Protein AF-A0A140F316-F1 (afdb_monomer_lite)

Structure (mmCIF, N/CA/C/O backbone):
data_AF-A0A140F316-F1
#
_entry.id   AF-A0A140F316-F1
#
loop_
_atom_site.group_PDB
_atom_site.id
_atom_site.type_symbol
_atom_site.label_atom_id
_atom_site.label_alt_id
_atom_site.label_comp_id
_atom_site.label_asym_id
_atom_site.label_entity_id
_atom_site.label_seq_id
_atom_site.pdbx_PDB_ins_code
_atom_site.Cartn_x
_atom_site.Cartn_y
_atom_site.Cartn_z
_atom_site.occupancy
_atom_site.B_iso_or_equiv
_atom_site.auth_seq_id
_atom_site.auth_comp_id
_atom_site.auth_asym_id
_atom_site.auth_atom_id
_atom_site.pdbx_PDB_model_num
ATOM 1 N N . ASP A 1 1 ? 13.737 13.608 -44.568 1.00 59.91 1 ASP A N 1
ATOM 2 C CA . ASP A 1 1 ? 12.799 12.780 -43.781 1.00 59.91 1 ASP A CA 1
ATOM 3 C C . ASP A 1 1 ? 13.415 12.121 -42.541 1.00 59.91 1 ASP A C 1
ATOM 5 O O . ASP A 1 1 ? 12.766 12.148 -41.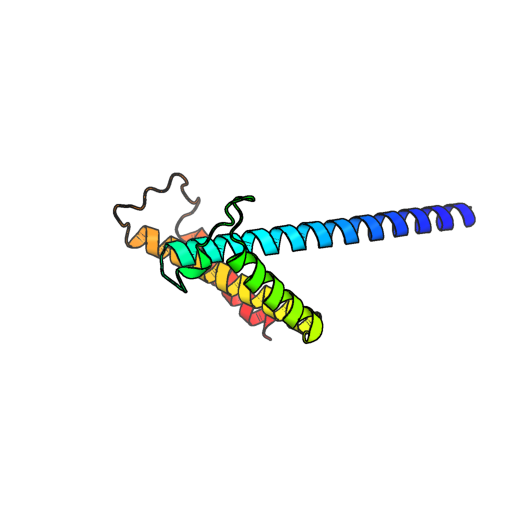506 1.00 59.91 1 ASP A O 1
ATOM 9 N N . GLU A 1 2 ? 14.678 11.665 -42.550 1.00 63.34 2 GLU A N 1
ATOM 10 C CA . GLU A 1 2 ? 15.342 11.066 -41.359 1.00 63.34 2 GLU A CA 1
ATOM 11 C C . GLU A 1 2 ? 15.516 11.998 -40.140 1.00 63.34 2 GLU A C 1
ATOM 13 O O . GLU A 1 2 ? 15.370 11.570 -38.995 1.00 63.34 2 GLU A O 1
ATOM 18 N N . VAL A 1 3 ? 15.809 13.287 -40.348 1.00 63.78 3 VAL A N 1
ATOM 19 C CA . VAL A 1 3 ? 16.024 14.237 -39.234 1.00 63.78 3 VAL A CA 1
ATOM 20 C C . VAL A 1 3 ? 14.714 14.523 -38.480 1.00 63.78 3 VAL A C 1
ATOM 22 O O . VAL A 1 3 ? 14.721 14.719 -37.266 1.00 63.78 3 VAL A O 1
ATOM 25 N N . GLY A 1 4 ? 13.574 14.474 -39.180 1.00 65.06 4 GLY A N 1
ATOM 26 C CA . GLY A 1 4 ? 12.244 14.652 -38.588 1.00 65.06 4 GLY A CA 1
ATOM 27 C C . GLY A 1 4 ? 11.854 13.502 -37.657 1.00 65.06 4 GLY A C 1
ATOM 28 O O . GLY A 1 4 ? 11.364 13.753 -36.557 1.00 65.06 4 GLY A O 1
ATOM 29 N N . SER A 1 5 ? 12.154 12.253 -38.034 1.00 67.06 5 SER A N 1
ATOM 30 C CA . SER A 1 5 ? 11.922 11.083 -37.174 1.00 67.06 5 SER A CA 1
ATOM 31 C C . SER A 1 5 ? 12.843 11.052 -35.952 1.00 67.06 5 SER A C 1
ATOM 33 O O . SER A 1 5 ? 12.416 10.638 -34.876 1.00 67.06 5 SER A O 1
ATOM 35 N N . TYR A 1 6 ? 14.079 11.548 -36.077 1.00 69.81 6 TYR A N 1
ATOM 36 C CA . TYR A 1 6 ? 15.008 11.659 -34.946 1.00 69.81 6 TYR A CA 1
ATOM 37 C C . TYR A 1 6 ? 14.558 12.703 -33.916 1.00 69.81 6 TYR A C 1
ATOM 39 O O . TYR A 1 6 ? 14.570 12.430 -32.716 1.00 69.81 6 TYR A O 1
ATOM 47 N N . ILE A 1 7 ? 14.117 13.881 -34.368 1.00 73.94 7 ILE A N 1
ATOM 48 C CA . ILE A 1 7 ? 13.620 14.943 -33.478 1.00 73.94 7 ILE A CA 1
ATOM 49 C C . ILE A 1 7 ? 12.301 14.525 -32.817 1.00 73.94 7 ILE A C 1
ATOM 51 O O . ILE A 1 7 ? 12.121 14.746 -31.620 1.00 73.94 7 ILE A O 1
ATOM 55 N N . GLN A 1 8 ? 11.402 13.869 -33.556 1.00 75.44 8 GLN A N 1
ATOM 56 C CA . GLN A 1 8 ? 10.153 13.346 -33.000 1.00 75.44 8 GLN A CA 1
ATOM 57 C C . GLN A 1 8 ? 10.410 12.242 -31.961 1.00 75.44 8 GLN A C 1
ATOM 59 O O . GLN A 1 8 ? 9.788 12.250 -30.898 1.00 75.44 8 GLN A O 1
ATOM 64 N N . GLY A 1 9 ? 11.374 11.351 -32.216 1.00 78.56 9 GLY A N 1
ATOM 65 C CA . GLY A 1 9 ? 11.820 10.336 -31.259 1.00 78.56 9 GLY A CA 1
ATOM 66 C C . GLY A 1 9 ? 12.445 10.935 -29.995 1.00 78.56 9 GLY A C 1
ATOM 67 O O . GLY A 1 9 ? 12.120 10.507 -28.889 1.00 78.56 9 GLY A O 1
ATOM 68 N N . ALA A 1 10 ? 13.277 11.972 -30.131 1.00 82.94 10 ALA A N 1
ATOM 69 C CA . ALA A 1 10 ? 13.881 12.669 -28.994 1.00 82.94 10 ALA A CA 1
ATOM 70 C C . ALA A 1 10 ? 12.844 13.436 -28.154 1.00 82.94 10 ALA A C 1
ATOM 72 O O . ALA A 1 10 ? 12.877 13.375 -26.924 1.00 82.94 10 ALA A O 1
ATOM 73 N N . ALA A 1 11 ? 11.888 14.110 -28.800 1.00 87.56 11 ALA A N 1
ATOM 74 C CA . ALA A 1 11 ? 10.803 14.811 -28.117 1.00 87.56 11 ALA A CA 1
ATOM 75 C C . ALA A 1 11 ? 9.875 13.839 -27.368 1.00 87.56 11 ALA A C 1
ATOM 77 O O . ALA A 1 11 ? 9.534 14.076 -26.208 1.00 87.56 11 ALA A O 1
ATOM 78 N N . MET A 1 12 ? 9.516 12.714 -27.995 1.00 87.31 12 MET A N 1
ATOM 79 C CA . MET A 1 12 ? 8.713 11.664 -27.365 1.00 87.31 12 MET A CA 1
ATOM 80 C C . MET A 1 12 ? 9.460 11.001 -26.201 1.00 87.31 12 MET A C 1
ATOM 82 O O . MET A 1 12 ? 8.877 10.810 -25.136 1.00 87.31 12 MET A O 1
ATOM 86 N N . GLY A 1 13 ? 10.755 10.716 -26.362 1.00 89.75 13 GLY A N 1
ATOM 87 C CA . GLY A 1 13 ? 11.602 10.202 -25.286 1.00 89.75 13 GLY A CA 1
ATOM 88 C C . GLY A 1 13 ? 11.665 11.158 -24.093 1.00 89.75 13 GLY A C 1
ATOM 89 O O . GLY A 1 13 ? 11.450 10.740 -22.957 1.00 89.75 13 GLY A O 1
ATOM 90 N N . GLY A 1 14 ? 11.864 12.456 -24.344 1.00 92.75 14 GLY A N 1
ATOM 91 C CA . GLY A 1 14 ? 11.858 13.483 -23.299 1.00 92.75 14 GLY A CA 1
ATOM 92 C C . GLY A 1 14 ? 10.523 13.571 -22.556 1.00 92.75 14 GLY A C 1
ATOM 93 O O . GLY A 1 14 ? 10.502 13.608 -21.325 1.00 92.75 14 GLY A O 1
ATOM 94 N N . ALA A 1 15 ? 9.404 13.534 -23.284 1.00 93.50 15 ALA A N 1
ATOM 95 C CA . ALA A 1 15 ? 8.069 13.548 -22.691 1.00 93.50 15 ALA A CA 1
ATOM 96 C C . ALA A 1 15 ? 7.795 12.303 -21.828 1.00 93.50 15 ALA A C 1
ATOM 98 O O . ALA A 1 15 ? 7.250 12.430 -20.732 1.00 93.50 15 ALA A O 1
ATOM 99 N N . LEU A 1 16 ? 8.208 11.113 -22.280 1.00 95.44 16 LEU A N 1
ATOM 100 C CA . LEU A 1 16 ? 8.055 9.864 -21.526 1.00 95.44 16 LEU A CA 1
ATOM 101 C C . LEU A 1 16 ? 8.899 9.849 -20.250 1.00 95.44 16 LEU A C 1
ATOM 103 O O . LEU A 1 16 ? 8.397 9.448 -19.202 1.00 95.44 16 LEU A O 1
ATOM 107 N N . LEU A 1 17 ? 10.148 10.318 -20.308 1.00 96.12 17 LEU A N 1
ATOM 108 C CA . LEU A 1 17 ? 11.012 10.414 -19.127 1.00 96.12 17 LEU A CA 1
ATOM 109 C C . LEU A 1 17 ? 10.443 11.391 -18.096 1.00 96.12 17 LEU A C 1
ATOM 111 O O 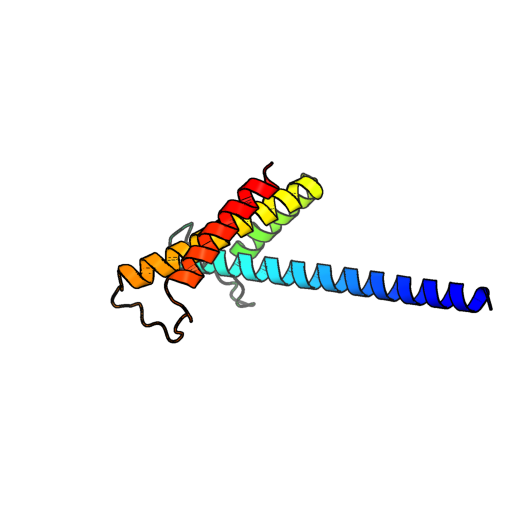. LEU A 1 17 ? 10.377 11.075 -16.909 1.00 96.12 17 LEU A O 1
ATOM 115 N N . PHE A 1 18 ? 9.987 12.560 -18.551 1.00 95.50 18 PHE A N 1
ATOM 116 C CA . PHE A 1 18 ? 9.383 13.556 -17.673 1.00 95.50 18 PHE A CA 1
ATOM 117 C C . PHE A 1 18 ? 8.076 13.049 -17.052 1.00 95.50 18 PHE A C 1
ATOM 119 O O . PHE A 1 18 ? 7.879 13.152 -15.842 1.00 95.50 18 PHE A O 1
ATOM 1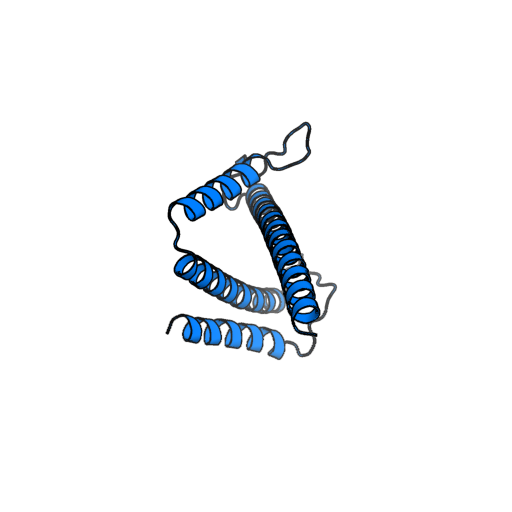26 N N . GLY A 1 19 ? 7.210 12.433 -17.862 1.00 96.31 19 GLY A N 1
ATOM 127 C CA . GLY A 1 19 ? 5.972 11.815 -17.394 1.00 96.31 19 GLY A CA 1
ATOM 128 C C . GLY A 1 19 ? 6.222 10.685 -16.394 1.00 96.31 19 GLY A C 1
ATOM 129 O O . GLY A 1 19 ? 5.578 10.644 -15.348 1.00 96.31 19 GLY A O 1
ATOM 130 N N . GLY A 1 20 ? 7.196 9.813 -16.670 1.00 96.62 20 GLY A N 1
ATOM 131 C CA . GLY A 1 20 ? 7.599 8.728 -15.775 1.00 96.62 20 GLY A CA 1
ATOM 132 C C . GLY A 1 20 ? 8.100 9.241 -14.426 1.00 96.62 20 GLY A C 1
ATOM 133 O O . GLY A 1 20 ? 7.640 8.775 -13.387 1.00 96.62 20 GLY A O 1
ATOM 134 N N . LEU A 1 21 ? 8.962 10.264 -14.426 1.00 96.69 21 LEU A N 1
ATOM 135 C CA . LEU A 1 21 ? 9.471 10.876 -13.197 1.00 96.69 21 LEU A CA 1
ATOM 136 C C . LEU A 1 21 ? 8.339 11.463 -12.341 1.00 96.69 21 LEU A C 1
ATOM 138 O O . LEU A 1 21 ? 8.291 11.233 -11.131 1.00 96.69 21 LEU A O 1
ATOM 142 N N . LEU A 1 22 ? 7.408 12.193 -12.966 1.00 96.56 22 LEU A N 1
ATOM 143 C CA . LEU A 1 22 ? 6.252 12.759 -12.270 1.00 96.56 22 LEU A CA 1
ATOM 144 C C . LEU A 1 22 ? 5.315 11.674 -11.730 1.00 96.56 22 LEU A C 1
ATOM 146 O O . LEU A 1 22 ? 4.838 11.793 -10.601 1.00 96.56 22 LEU A O 1
ATOM 150 N N . ALA A 1 23 ? 5.080 10.606 -12.496 1.00 96.81 23 ALA A N 1
ATOM 151 C CA . ALA A 1 23 ? 4.263 9.476 -12.064 1.00 96.81 23 ALA A CA 1
ATOM 152 C C . ALA A 1 23 ? 4.875 8.772 -10.843 1.00 96.81 23 ALA A C 1
ATOM 154 O O . ALA A 1 23 ? 4.180 8.545 -9.851 1.00 96.81 23 ALA A O 1
ATOM 155 N N . THR A 1 24 ? 6.184 8.497 -10.863 1.00 94.75 24 THR A N 1
ATOM 156 C CA . THR A 1 24 ? 6.892 7.892 -9.727 1.00 94.75 24 THR A CA 1
ATOM 157 C C . THR A 1 24 ? 6.877 8.805 -8.503 1.00 94.75 24 THR A C 1
ATOM 159 O O . THR A 1 24 ? 6.562 8.341 -7.408 1.00 94.75 24 THR A O 1
ATOM 162 N N . ALA A 1 25 ? 7.152 10.103 -8.669 1.00 95.38 25 ALA A N 1
ATOM 163 C CA . ALA A 1 25 ? 7.126 11.064 -7.566 1.00 95.38 25 ALA A CA 1
ATOM 164 C C . ALA A 1 25 ? 5.727 11.180 -6.936 1.00 95.38 25 ALA A C 1
ATOM 166 O O . ALA A 1 25 ? 5.589 11.174 -5.710 1.00 95.38 25 ALA A O 1
ATOM 167 N N . SER A 1 26 ? 4.682 11.230 -7.768 1.00 96.50 26 SER A N 1
ATOM 168 C CA . SER A 1 26 ? 3.289 11.267 -7.318 1.00 96.50 26 SER A CA 1
ATOM 169 C C . SER A 1 26 ? 2.909 9.997 -6.553 1.00 96.50 26 SER A C 1
ATOM 171 O O . SER A 1 26 ? 2.410 10.079 -5.427 1.00 96.50 26 SER A O 1
ATOM 173 N N . SER A 1 27 ? 3.223 8.823 -7.112 1.00 95.06 27 SER A N 1
ATOM 174 C CA . SER A 1 27 ? 2.944 7.535 -6.474 1.00 95.06 27 SER A CA 1
ATOM 175 C C . SER A 1 27 ? 3.692 7.378 -5.149 1.00 95.06 27 SER A C 1
ATOM 177 O O . SER A 1 27 ? 3.102 6.923 -4.172 1.00 95.06 27 SER A O 1
ATOM 179 N N . ALA A 1 28 ? 4.965 7.779 -5.080 1.00 92.81 28 ALA A N 1
ATOM 180 C CA . ALA A 1 28 ? 5.750 7.715 -3.850 1.00 92.81 28 ALA A CA 1
ATOM 181 C C . ALA A 1 28 ? 5.149 8.604 -2.750 1.00 92.81 28 ALA A C 1
ATOM 183 O O . ALA A 1 28 ? 4.978 8.159 -1.613 1.00 92.81 28 ALA A O 1
ATOM 184 N N . ASN A 1 29 ? 4.760 9.837 -3.093 1.00 93.81 29 ASN A N 1
ATOM 185 C CA . ASN A 1 29 ? 4.122 10.753 -2.149 1.00 93.81 29 ASN A CA 1
ATOM 186 C C . ASN A 1 29 ? 2.771 10.212 -1.642 1.00 93.81 29 ASN A C 1
ATOM 188 O O . ASN A 1 29 ? 2.487 10.281 -0.443 1.00 93.81 29 ASN A O 1
ATOM 192 N N . ALA A 1 30 ? 1.960 9.622 -2.528 1.00 93.94 30 ALA A N 1
ATOM 193 C CA . ALA A 1 30 ? 0.697 8.990 -2.152 1.00 93.94 30 ALA A CA 1
ATOM 194 C C . ALA A 1 30 ? 0.910 7.819 -1.174 1.00 93.94 30 ALA A C 1
ATOM 196 O O . ALA A 1 30 ? 0.237 7.754 -0.141 1.00 93.94 30 ALA A O 1
ATOM 197 N N . SER A 1 31 ? 1.887 6.947 -1.441 1.00 92.19 31 SER A N 1
ATOM 198 C CA . SER A 1 31 ? 2.217 5.805 -0.578 1.00 92.19 31 SER A CA 1
ATOM 199 C C . SER A 1 31 ? 2.693 6.231 0.816 1.00 92.19 31 SER A C 1
ATOM 201 O O . SER A 1 31 ? 2.256 5.661 1.818 1.00 92.19 31 SER A O 1
ATOM 203 N N . ILE A 1 32 ? 3.534 7.269 0.910 1.00 92.06 32 ILE A N 1
ATOM 204 C CA . ILE A 1 32 ? 4.013 7.807 2.196 1.00 92.06 32 ILE A CA 1
ATOM 205 C C . ILE A 1 32 ? 2.843 8.344 3.027 1.00 92.06 32 ILE A C 1
ATOM 207 O O . ILE A 1 32 ? 2.741 8.052 4.225 1.00 92.06 32 ILE A O 1
ATOM 211 N N . LEU A 1 33 ? 1.945 9.111 2.401 1.00 90.62 33 LEU A N 1
ATOM 212 C CA . LEU A 1 33 ? 0.785 9.682 3.081 1.00 90.62 33 LEU A CA 1
ATOM 213 C C . LEU A 1 33 ? -0.186 8.591 3.551 1.00 90.62 33 LEU A C 1
ATOM 215 O O . LEU A 1 33 ? -0.659 8.648 4.689 1.00 90.62 33 LEU A O 1
ATOM 219 N N . ALA A 1 34 ? -0.458 7.598 2.700 1.00 91.88 34 ALA A N 1
ATOM 220 C CA . ALA A 1 34 ? -1.321 6.469 3.030 1.00 91.88 34 ALA A CA 1
ATOM 221 C C . ALA A 1 34 ? -0.768 5.679 4.226 1.00 91.88 34 ALA A C 1
ATOM 223 O O . ALA A 1 34 ? -1.456 5.543 5.237 1.00 91.88 34 ALA A O 1
ATOM 224 N N . SER A 1 35 ? 0.500 5.257 4.166 1.00 90.88 35 SER A N 1
ATOM 225 C CA . SER A 1 35 ? 1.151 4.503 5.248 1.00 90.88 35 SER A CA 1
ATOM 226 C C . SER A 1 35 ? 1.148 5.276 6.572 1.00 90.88 35 SER A C 1
ATOM 228 O O . SER A 1 35 ? 0.790 4.740 7.622 1.00 90.88 35 SER A O 1
ATOM 230 N N . SER A 1 36 ? 1.447 6.577 6.529 1.00 89.38 36 SER A N 1
ATOM 231 C CA . SER A 1 36 ? 1.458 7.422 7.729 1.00 89.38 36 SER A CA 1
ATOM 232 C C . SER A 1 36 ? 0.078 7.530 8.388 1.00 89.38 36 SER A C 1
ATOM 234 O O . SER A 1 36 ? -0.014 7.530 9.614 1.00 89.38 36 SER A O 1
ATOM 236 N N . ARG A 1 37 ? -1.004 7.595 7.598 1.00 88.69 37 ARG A N 1
ATOM 237 C CA . ARG A 1 37 ? -2.384 7.644 8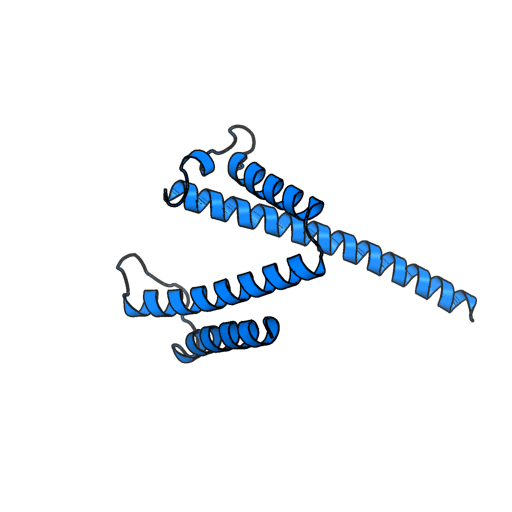.115 1.00 88.69 37 ARG A CA 1
ATOM 238 C C . ARG A 1 37 ? -2.842 6.311 8.698 1.00 88.69 37 ARG A C 1
ATOM 240 O O . ARG A 1 37 ? -3.522 6.322 9.721 1.00 88.69 37 ARG A O 1
ATOM 247 N N . ILE A 1 38 ? -2.448 5.190 8.093 1.00 90.25 38 ILE A N 1
ATOM 248 C CA . ILE A 1 38 ? -2.720 3.853 8.642 1.00 90.25 38 ILE A CA 1
ATOM 249 C C . ILE A 1 38 ? -2.010 3.706 9.995 1.00 90.25 38 ILE A C 1
ATOM 251 O O . ILE A 1 38 ? -2.649 3.381 10.991 1.00 90.25 38 ILE A O 1
ATOM 255 N N . ASN A 1 39 ? -0.722 4.059 10.074 1.00 87.31 39 ASN A N 1
ATOM 256 C CA . ASN A 1 39 ? 0.051 4.030 11.322 1.00 87.31 39 ASN A CA 1
ATOM 257 C C . ASN A 1 39 ? -0.526 4.950 12.409 1.00 87.31 39 ASN A C 1
ATOM 259 O O . ASN A 1 39 ? -0.576 4.574 13.580 1.00 87.31 39 ASN A O 1
ATOM 263 N N . PHE A 1 40 ? -0.997 6.138 12.028 1.00 86.38 40 PHE A N 1
ATOM 264 C CA . PHE A 1 40 ? -1.684 7.060 12.930 1.00 86.38 40 PHE A CA 1
ATOM 265 C C . PHE A 1 40 ? -2.992 6.468 13.482 1.00 86.38 40 PHE A C 1
ATOM 267 O O . PHE A 1 40 ? -3.207 6.496 14.693 1.00 86.38 40 PHE A O 1
ATOM 274 N N . ALA A 1 41 ? -3.835 5.882 12.622 1.00 87.44 41 ALA A N 1
ATOM 275 C CA . ALA A 1 41 ? -5.081 5.235 13.034 1.00 87.44 41 ALA A CA 1
ATOM 276 C C . ALA A 1 41 ? -4.820 4.048 13.975 1.00 87.44 41 ALA A C 1
ATOM 278 O O . ALA A 1 41 ? -5.419 3.971 15.043 1.00 87.44 41 ALA A O 1
ATOM 279 N N . MET A 1 42 ? -3.840 3.195 13.656 1.00 88.00 42 MET A N 1
ATOM 280 C CA . MET A 1 42 ? -3.442 2.093 14.541 1.00 88.00 42 MET A CA 1
ATOM 281 C C . MET A 1 42 ? -2.868 2.589 15.882 1.00 88.00 42 MET A C 1
ATOM 283 O O . MET A 1 42 ? -3.052 1.944 16.914 1.00 88.00 42 MET A O 1
ATOM 287 N N . GLY A 1 43 ? -2.182 3.738 15.896 1.00 84.62 43 GLY A N 1
ATOM 288 C CA . GLY A 1 43 ? -1.724 4.396 17.123 1.00 84.62 43 GLY A CA 1
ATOM 289 C C . GLY A 1 43 ? -2.872 4.950 17.973 1.00 84.62 43 GLY A C 1
ATOM 290 O O . GLY A 1 43 ? -2.835 4.841 19.200 1.00 84.62 43 GLY A O 1
ATOM 291 N N . ARG A 1 44 ? -3.911 5.503 17.335 1.00 85.12 44 ARG A N 1
ATOM 292 C CA . ARG A 1 44 ? -5.143 5.964 17.996 1.00 85.12 44 ARG A CA 1
ATOM 293 C C . ARG A 1 44 ? -5.910 4.809 18.632 1.00 85.12 44 ARG A C 1
ATOM 295 O O . ARG A 1 44 ? -6.331 4.930 19.780 1.00 85.12 44 ARG A O 1
ATOM 302 N N . ASP A 1 45 ? -5.998 3.689 17.927 1.00 87.00 45 ASP A N 1
ATOM 303 C CA . ASP A 1 45 ? -6.708 2.489 18.375 1.00 87.00 45 ASP A CA 1
ATOM 304 C C . ASP A 1 45 ? -5.842 1.629 19.332 1.00 87.00 45 ASP A C 1
ATOM 306 O O . ASP A 1 45 ? -6.233 0.538 19.735 1.00 87.00 45 ASP A O 1
ATOM 310 N N . ARG A 1 46 ? -4.664 2.140 19.741 1.00 83.69 46 ARG A N 1
ATOM 311 C CA . ARG A 1 46 ? -3.702 1.526 20.682 1.00 83.69 46 ARG A CA 1
ATOM 312 C C . ARG A 1 46 ? -3.196 0.134 20.268 1.00 83.69 46 ARG A C 1
ATOM 314 O O . ARG A 1 46 ? -2.776 -0.637 21.124 1.00 83.69 46 ARG A O 1
ATOM 321 N N . ILE A 1 47 ? -3.172 -0.157 18.966 1.00 85.62 47 ILE A N 1
ATOM 322 C CA . ILE A 1 47 ? -2.709 -1.441 18.412 1.00 85.62 47 ILE A CA 1
ATOM 323 C C . ILE A 1 47 ? -1.174 -1.539 18.417 1.00 85.62 47 ILE A C 1
ATOM 325 O O . ILE A 1 47 ? -0.633 -2.605 18.692 1.00 85.62 47 ILE A O 1
ATOM 329 N N . VAL A 1 48 ? -0.467 -0.441 18.111 1.00 79.94 48 VAL A N 1
ATOM 330 C CA . VAL A 1 48 ? 1.011 -0.430 18.015 1.00 79.94 48 VAL A CA 1
ATOM 331 C C . VAL A 1 48 ? 1.627 0.344 19.180 1.00 79.94 48 VAL A C 1
ATOM 333 O O . VAL A 1 48 ? 2.026 -0.241 20.179 1.00 79.94 48 VAL A O 1
ATOM 336 N N . THR A 1 49 ? 1.650 1.676 19.084 1.00 81.88 49 THR A N 1
ATOM 337 C CA . THR A 1 49 ? 2.139 2.566 20.141 1.00 81.88 49 THR A CA 1
ATOM 338 C C . THR A 1 49 ? 1.346 3.874 20.090 1.00 81.88 49 THR A C 1
ATOM 340 O O . THR A 1 49 ? 1.291 4.496 19.024 1.00 81.88 49 THR A O 1
ATOM 343 N N . PRO A 1 50 ? 0.797 4.371 21.215 1.00 78.81 50 PRO A N 1
ATOM 344 C CA . PRO A 1 50 ? 0.050 5.635 21.250 1.00 78.81 50 PRO A CA 1
ATOM 345 C C . PRO A 1 50 ? 0.857 6.853 20.775 1.00 78.81 50 PRO A C 1
ATOM 347 O O . PRO A 1 50 ? 0.292 7.826 20.291 1.00 78.81 50 PRO A O 1
ATOM 350 N N . ALA A 1 51 ? 2.189 6.791 20.861 1.00 76.75 51 ALA A N 1
ATOM 351 C CA . ALA A 1 51 ? 3.093 7.844 20.406 1.00 76.75 51 ALA A CA 1
ATOM 352 C C . ALA A 1 51 ? 2.988 8.145 18.897 1.00 76.75 51 ALA A C 1
ATOM 354 O O . ALA A 1 51 ? 3.336 9.251 18.486 1.00 76.75 51 ALA A O 1
ATOM 355 N N . LEU A 1 52 ? 2.507 7.199 18.079 1.00 77.88 52 LEU A N 1
ATOM 356 C CA . LEU A 1 52 ? 2.263 7.395 16.641 1.00 77.88 52 LEU A CA 1
ATOM 357 C C . LEU A 1 52 ? 1.041 8.285 16.354 1.00 77.88 52 LEU A C 1
ATOM 359 O O . LEU A 1 52 ? 0.931 8.824 15.255 1.00 77.88 52 LEU A O 1
ATOM 363 N N . ASN A 1 53 ? 0.156 8.467 17.340 1.00 80.88 53 ASN A N 1
ATOM 364 C CA . ASN A 1 53 ? -1.035 9.318 17.266 1.00 80.88 53 ASN A CA 1
ATOM 365 C C . ASN A 1 53 ? -0.719 10.812 17.517 1.00 80.88 53 ASN A C 1
ATOM 367 O O . ASN A 1 53 ? -1.615 11.647 17.590 1.00 80.88 53 ASN A O 1
ATOM 371 N N . GLU A 1 54 ? 0.548 11.191 17.702 1.00 80.38 54 GLU A N 1
ATOM 372 C CA . GLU A 1 54 ? 0.883 12.587 17.988 1.00 80.38 54 GLU A CA 1
ATOM 373 C C . GLU A 1 54 ? 0.823 13.455 16.721 1.00 80.38 54 GLU A C 1
ATOM 375 O O . GLU A 1 54 ? 1.543 13.221 15.745 1.00 80.38 54 GLU A O 1
ATOM 380 N N . ILE A 1 55 ? -0.029 14.481 16.755 1.00 83.31 55 ILE A N 1
ATOM 381 C CA . ILE A 1 55 ? -0.228 15.429 15.656 1.00 83.31 55 ILE A CA 1
ATOM 382 C C . ILE A 1 55 ? 0.643 16.664 15.881 1.00 83.31 55 ILE A C 1
ATOM 384 O O . ILE A 1 55 ? 0.692 17.222 16.976 1.00 83.31 55 ILE A O 1
ATOM 388 N N . HIS A 1 56 ? 1.307 17.129 14.825 1.00 80.44 56 HIS A N 1
ATOM 389 C CA . HIS A 1 56 ? 2.108 18.341 14.873 1.00 80.44 56 HIS A CA 1
ATOM 390 C C . HIS A 1 56 ? 1.214 19.580 15.086 1.00 80.44 56 HIS A C 1
ATOM 392 O O . HIS A 1 56 ? 0.349 19.845 14.245 1.00 80.44 56 HIS A O 1
ATOM 398 N N . PRO A 1 57 ? 1.464 20.415 16.114 1.00 76.00 57 PRO A N 1
ATOM 399 C CA . PRO A 1 57 ? 0.558 21.499 16.514 1.00 76.00 57 PRO A CA 1
ATOM 400 C C . PRO A 1 57 ? 0.368 22.583 15.442 1.00 76.00 57 PRO A C 1
ATOM 402 O O . PRO A 1 57 ? -0.698 23.174 15.338 1.00 76.00 57 PRO A O 1
ATOM 405 N N . LYS A 1 58 ? 1.393 22.833 14.616 1.00 77.12 58 LYS A N 1
ATOM 406 C CA . LYS A 1 58 ? 1.359 23.846 13.541 1.00 77.12 58 LYS A CA 1
ATOM 407 C C . LYS A 1 58 ? 0.836 23.342 12.187 1.00 77.12 58 LYS A C 1
ATOM 409 O O . LYS A 1 58 ? 0.282 24.126 11.429 1.00 77.12 58 LYS A O 1
ATOM 414 N N . TYR A 1 59 ? 1.065 22.068 11.860 1.00 76.75 59 TYR A N 1
ATOM 415 C CA . TYR A 1 59 ? 0.837 21.524 10.511 1.00 76.75 59 TYR A CA 1
ATOM 416 C C . TYR A 1 59 ? -0.325 20.530 10.458 1.00 76.75 59 TYR A C 1
ATOM 418 O O . TYR A 1 59 ? -0.747 20.157 9.370 1.00 76.75 59 TYR A O 1
ATOM 426 N N . GLY A 1 60 ? -0.838 20.077 11.608 1.00 78.94 60 GLY A N 1
ATOM 427 C CA . GLY A 1 60 ? -1.933 19.109 11.658 1.00 78.94 60 GLY A CA 1
ATOM 428 C C . GLY A 1 60 ? -1.560 17.723 11.118 1.00 78.94 60 GLY A C 1
ATOM 429 O O . GLY A 1 60 ? -2.444 16.938 10.792 1.00 78.94 60 GLY A O 1
ATOM 430 N N . THR A 1 61 ? -0.265 17.410 10.996 1.00 81.31 61 THR A N 1
ATOM 431 C CA . THR A 1 61 ? 0.236 16.159 10.409 1.00 81.31 61 THR A CA 1
ATOM 432 C C . THR A 1 61 ? 0.814 15.215 11.468 1.00 81.31 61 THR A C 1
ATOM 434 O O . THR A 1 61 ? 1.437 15.678 12.426 1.00 81.31 61 THR A O 1
ATOM 437 N N . PRO A 1 62 ? 0.662 13.885 11.315 1.00 84.19 62 PRO A N 1
ATOM 438 C CA . PRO A 1 62 ? 1.232 12.908 12.241 1.00 84.19 62 PRO A CA 1
ATOM 439 C C . PRO A 1 62 ? 2.740 12.743 11.993 1.00 84.19 62 PRO A C 1
ATOM 441 O O . PRO A 1 62 ? 3.192 11.802 11.339 1.00 84.19 62 PRO A O 1
ATOM 444 N N . TYR A 1 63 ? 3.537 13.694 12.485 1.00 84.06 63 TYR A N 1
ATOM 445 C CA . TYR A 1 63 ? 4.961 13.820 12.147 1.00 84.06 63 TYR A CA 1
ATOM 446 C C . TYR A 1 63 ? 5.798 12.594 12.540 1.00 84.06 63 TYR A C 1
ATOM 448 O O . TYR A 1 63 ? 6.730 12.238 11.822 1.00 84.06 63 TYR A O 1
ATOM 456 N N . ARG A 1 64 ? 5.448 11.904 13.635 1.00 84.88 64 ARG A N 1
ATOM 457 C CA . ARG A 1 64 ? 6.135 10.673 14.066 1.00 84.88 64 ARG A CA 1
ATOM 458 C C . ARG A 1 64 ? 5.849 9.495 13.145 1.00 84.88 64 ARG A C 1
ATOM 460 O O . ARG A 1 64 ? 6.771 8.764 12.796 1.00 84.88 64 ARG A O 1
ATOM 467 N N . ALA A 1 65 ? 4.596 9.338 12.717 1.00 86.62 65 ALA A N 1
ATOM 468 C CA . ALA A 1 65 ? 4.219 8.295 11.768 1.00 86.62 65 ALA A CA 1
ATOM 469 C C . ALA A 1 65 ? 4.896 8.513 10.405 1.00 86.62 65 ALA A C 1
ATOM 471 O O . ALA A 1 65 ? 5.396 7.558 9.806 1.00 86.62 65 ALA A O 1
ATOM 472 N N . ILE A 1 66 ? 4.984 9.774 9.963 1.00 88.62 66 ILE A N 1
ATOM 473 C CA . ILE A 1 66 ? 5.715 10.160 8.749 1.00 88.62 66 ILE A CA 1
ATOM 474 C C . ILE A 1 66 ? 7.211 9.884 8.911 1.00 88.62 66 ILE A C 1
ATOM 476 O O . ILE A 1 66 ? 7.809 9.278 8.028 1.00 88.62 66 ILE A O 1
ATOM 480 N N . GLY A 1 67 ? 7.811 10.277 10.038 1.00 88.50 67 GLY A N 1
ATOM 481 C CA . GLY A 1 67 ? 9.235 10.075 10.305 1.00 88.50 67 GLY A CA 1
ATOM 482 C C . GLY A 1 67 ? 9.639 8.601 10.308 1.00 88.50 67 GLY A C 1
ATOM 483 O O . GLY A 1 67 ? 10.632 8.240 9.684 1.00 88.50 67 GLY A O 1
ATOM 484 N N . ILE A 1 68 ? 8.838 7.736 10.937 1.00 89.00 68 ILE A N 1
ATOM 485 C CA . ILE A 1 68 ? 9.085 6.286 10.959 1.00 89.00 68 ILE A CA 1
ATOM 486 C C . ILE A 1 68 ? 8.934 5.687 9.559 1.00 89.00 68 ILE A C 1
ATOM 488 O O . ILE A 1 68 ? 9.820 4.968 9.102 1.00 89.00 68 ILE A O 1
ATOM 492 N N . THR A 1 69 ? 7.850 6.021 8.855 1.00 90.44 69 THR A N 1
ATOM 493 C CA . THR A 1 69 ? 7.607 5.526 7.492 1.00 90.44 69 THR A CA 1
ATOM 494 C C . THR A 1 69 ? 8.720 5.968 6.538 1.00 90.44 69 THR A C 1
ATOM 496 O O . THR A 1 69 ? 9.283 5.151 5.817 1.00 90.44 69 THR A O 1
ATOM 499 N N . GLY A 1 70 ? 9.072 7.256 6.557 1.00 90.19 70 GLY A N 1
ATOM 500 C CA . GLY A 1 70 ? 10.127 7.827 5.724 1.00 90.19 70 GLY A CA 1
ATOM 501 C C . GLY A 1 70 ? 11.507 7.261 6.052 1.00 90.19 70 GLY A C 1
ATOM 502 O O . GLY A 1 70 ? 12.255 6.928 5.138 1.00 90.19 70 GLY A O 1
ATOM 503 N N . GLY A 1 71 ? 11.828 7.081 7.336 1.00 92.31 71 GLY A N 1
ATOM 504 C CA . GLY A 1 71 ? 13.083 6.459 7.763 1.00 92.31 71 GLY A CA 1
ATOM 505 C C . GLY A 1 71 ? 13.223 5.020 7.265 1.00 92.31 71 GLY A C 1
ATOM 506 O O . GLY A 1 71 ? 14.280 4.640 6.768 1.00 92.31 71 GLY A O 1
ATOM 507 N N . LEU A 1 72 ? 12.143 4.241 7.324 1.00 91.00 72 LEU A N 1
ATOM 508 C CA . LEU A 1 72 ? 12.122 2.860 6.842 1.00 91.00 72 LEU A CA 1
ATOM 509 C C . LEU A 1 72 ? 12.225 2.782 5.309 1.00 91.00 72 LEU A C 1
ATOM 511 O O . LEU A 1 72 ? 12.943 1.935 4.784 1.00 91.00 72 LEU A O 1
ATOM 515 N N . ILE A 1 73 ? 11.592 3.712 4.587 1.00 91.31 73 ILE A N 1
ATOM 516 C CA . ILE A 1 73 ? 11.759 3.846 3.131 1.00 91.31 73 ILE A CA 1
ATOM 517 C C . ILE A 1 73 ? 13.213 4.178 2.779 1.00 91.31 73 ILE A C 1
ATOM 519 O O . ILE A 1 73 ? 13.790 3.519 1.920 1.00 91.31 73 ILE A O 1
ATOM 523 N N . LEU A 1 74 ? 13.828 5.160 3.448 1.00 92.62 74 LEU A N 1
ATOM 524 C CA . LEU A 1 74 ? 15.231 5.522 3.213 1.00 92.62 74 LEU A CA 1
ATOM 525 C C . LEU A 1 74 ? 16.173 4.348 3.492 1.00 92.62 74 LEU A C 1
ATOM 527 O O . LEU A 1 74 ? 17.094 4.107 2.716 1.00 92.62 74 LEU A O 1
ATOM 531 N N . LEU A 1 75 ? 15.914 3.586 4.556 1.00 92.62 75 LEU A N 1
ATOM 532 C CA . LEU A 1 75 ? 16.666 2.376 4.872 1.00 92.62 75 LEU A CA 1
ATOM 533 C C . LEU A 1 75 ? 16.592 1.351 3.730 1.00 92.62 75 LEU A C 1
ATOM 535 O O . LEU A 1 75 ? 17.622 0.827 3.306 1.00 92.62 75 LEU A O 1
ATOM 539 N N . PHE A 1 76 ? 15.395 1.094 3.197 1.00 89.69 76 PHE A N 1
ATOM 540 C CA . PHE A 1 76 ? 15.227 0.175 2.071 1.00 89.69 76 PHE A CA 1
ATOM 541 C C . PHE A 1 76 ? 15.792 0.705 0.757 1.00 89.69 76 PHE A C 1
ATOM 543 O O . PHE A 1 76 ? 16.240 -0.098 -0.049 1.00 89.69 76 PHE A O 1
ATOM 550 N N . ILE A 1 77 ? 15.840 2.019 0.544 1.00 90.38 77 ILE A N 1
ATOM 551 C CA . ILE A 1 77 ? 16.520 2.599 -0.623 1.00 90.38 77 ILE A CA 1
ATOM 552 C C . ILE A 1 77 ? 18.033 2.349 -0.558 1.00 90.38 77 ILE A C 1
ATOM 554 O O . ILE A 1 77 ? 18.652 2.100 -1.587 1.00 90.38 77 ILE A O 1
ATOM 558 N N . VAL A 1 78 ? 18.638 2.410 0.633 1.00 91.44 78 VAL A N 1
ATOM 559 C CA . VAL A 1 78 ? 20.089 2.217 0.802 1.00 91.44 78 VAL A CA 1
ATOM 560 C C . VAL A 1 78 ? 20.495 0.745 0.688 1.00 91.44 78 VAL A C 1
ATOM 562 O O . VAL A 1 78 ? 21.567 0.448 0.170 1.00 91.44 78 VAL A O 1
ATOM 565 N N . ILE A 1 79 ? 19.666 -0.171 1.195 1.00 88.38 79 ILE A N 1
ATOM 566 C CA . ILE A 1 79 ? 20.008 -1.600 1.311 1.00 88.38 79 ILE A CA 1
ATOM 567 C C . ILE A 1 79 ? 19.387 -2.442 0.184 1.00 88.38 79 ILE A C 1
ATOM 569 O O . ILE A 1 79 ? 19.906 -3.503 -0.156 1.00 88.38 79 ILE A O 1
ATOM 573 N N . GLY A 1 80 ? 18.247 -2.017 -0.355 1.00 82.38 80 GLY A N 1
ATOM 574 C CA . GLY A 1 80 ? 17.382 -2.849 -1.182 1.00 82.38 80 GLY A CA 1
ATOM 575 C C . GLY A 1 80 ? 17.790 -2.907 -2.650 1.00 82.38 80 GLY A C 1
ATOM 576 O O . GLY A 1 80 ? 18.072 -1.891 -3.279 1.00 82.38 80 GLY A O 1
ATOM 577 N N . ASP A 1 81 ? 17.721 -4.110 -3.215 1.00 89.44 81 ASP A N 1
ATOM 578 C CA . ASP A 1 81 ? 17.672 -4.314 -4.660 1.00 89.44 81 ASP A CA 1
ATOM 579 C C . ASP A 1 81 ? 16.238 -4.107 -5.172 1.00 89.44 81 ASP A C 1
ATOM 581 O O . ASP A 1 81 ? 15.281 -4.610 -4.579 1.00 89.44 81 ASP A O 1
ATOM 585 N N . LEU A 1 82 ? 16.081 -3.393 -6.290 1.00 88.88 82 LEU A N 1
ATOM 586 C CA . LEU A 1 82 ? 14.773 -3.058 -6.860 1.00 88.88 82 LEU A CA 1
ATOM 587 C C . LEU A 1 82 ? 13.965 -4.314 -7.213 1.00 88.88 82 LEU A C 1
ATOM 589 O O . LEU A 1 82 ? 12.747 -4.341 -7.017 1.00 88.88 82 LEU A O 1
ATOM 593 N N . THR A 1 83 ? 14.629 -5.358 -7.709 1.00 89.12 83 THR A N 1
ATOM 594 C CA . THR A 1 83 ? 13.969 -6.612 -8.099 1.00 89.12 83 THR A CA 1
ATOM 595 C C . THR A 1 83 ? 13.408 -7.322 -6.872 1.00 89.12 83 THR A C 1
ATOM 597 O O . THR A 1 83 ? 12.229 -7.671 -6.838 1.00 89.12 83 THR A O 1
ATOM 600 N N . LEU A 1 84 ? 14.218 -7.453 -5.818 1.00 88.56 84 LEU A N 1
ATOM 601 C CA . LEU A 1 84 ? 13.773 -8.033 -4.550 1.00 88.56 84 LEU A CA 1
ATOM 602 C C . LEU A 1 84 ? 12.674 -7.196 -3.885 1.00 88.56 84 LEU A C 1
ATOM 604 O O . LEU A 1 84 ? 11.681 -7.744 -3.407 1.00 88.56 84 LEU A O 1
ATOM 608 N N . LEU A 1 85 ? 12.829 -5.870 -3.863 1.00 90.94 85 LEU A N 1
ATOM 609 C CA . LEU A 1 85 ? 11.903 -4.974 -3.176 1.00 90.94 85 LEU A CA 1
ATOM 610 C C . LEU A 1 85 ? 10.542 -4.914 -3.878 1.00 90.94 85 LEU A C 1
ATOM 612 O O . LEU A 1 85 ? 9.509 -4.925 -3.210 1.00 90.94 85 LEU A O 1
ATOM 616 N N . SER A 1 86 ? 10.527 -4.902 -5.214 1.00 90.69 86 SER A N 1
ATOM 617 C CA . SER A 1 86 ? 9.287 -4.961 -5.997 1.00 90.69 86 SER A CA 1
ATOM 618 C C . SER A 1 86 ? 8.574 -6.306 -5.837 1.00 90.69 86 SER A C 1
ATOM 620 O O . SER A 1 86 ? 7.377 -6.310 -5.556 1.00 90.69 86 SER A O 1
ATOM 622 N N . GLY A 1 87 ? 9.297 -7.431 -5.897 1.00 90.81 87 GLY A N 1
ATOM 623 C CA . GLY A 1 87 ? 8.727 -8.760 -5.650 1.00 90.81 87 GLY A CA 1
ATOM 624 C C . GLY A 1 87 ? 8.122 -8.890 -4.249 1.00 90.81 87 GLY A C 1
ATOM 625 O O . GLY A 1 87 ? 6.965 -9.290 -4.101 1.00 90.81 87 GLY A O 1
ATOM 626 N N . ALA A 1 88 ? 8.859 -8.468 -3.216 1.00 90.44 88 ALA A N 1
ATOM 627 C CA . ALA A 1 88 ? 8.375 -8.471 -1.836 1.00 90.44 88 ALA A CA 1
ATOM 628 C C . ALA A 1 88 ? 7.153 -7.556 -1.643 1.00 90.44 88 ALA A C 1
ATOM 630 O O . ALA A 1 88 ? 6.186 -7.947 -0.986 1.00 90.44 88 ALA A O 1
ATOM 631 N N . ALA A 1 89 ? 7.161 -6.359 -2.240 1.00 91.25 89 ALA A N 1
ATOM 632 C CA . ALA A 1 89 ? 6.041 -5.428 -2.165 1.00 91.25 89 ALA A CA 1
ATOM 633 C C . ALA A 1 89 ? 4.779 -5.996 -2.828 1.00 91.25 89 ALA A C 1
ATOM 635 O O . ALA A 1 89 ? 3.699 -5.917 -2.238 1.00 91.25 89 ALA A O 1
ATOM 636 N N . SER A 1 90 ? 4.896 -6.590 -4.019 1.00 93.50 90 SER A N 1
ATOM 637 C CA . SER A 1 90 ? 3.772 -7.232 -4.708 1.00 93.50 90 SER A CA 1
ATOM 638 C C . SER A 1 90 ? 3.235 -8.430 -3.925 1.00 93.50 90 SER A C 1
ATOM 640 O O . SER A 1 90 ? 2.022 -8.542 -3.747 1.00 93.50 90 SER A O 1
ATOM 642 N N . GLY A 1 91 ? 4.120 -9.276 -3.388 1.00 94.62 91 GLY A N 1
ATOM 643 C CA . GLY A 1 91 ? 3.735 -10.396 -2.529 1.00 94.62 91 GLY A CA 1
ATOM 644 C C . GLY A 1 91 ? 2.959 -9.934 -1.294 1.00 94.62 91 GLY A C 1
ATOM 645 O O . GLY A 1 91 ? 1.869 -10.436 -1.023 1.00 94.62 91 GLY A O 1
ATOM 646 N N . LEU A 1 92 ? 3.458 -8.913 -0.590 1.00 94.31 92 LEU A N 1
ATOM 647 C CA . LEU A 1 92 ? 2.778 -8.351 0.578 1.00 94.31 92 LEU A CA 1
ATOM 648 C C . LEU A 1 92 ? 1.399 -7.768 0.226 1.00 94.31 92 LEU A C 1
ATOM 650 O O . LEU A 1 92 ? 0.441 -7.987 0.966 1.00 94.31 92 LEU A O 1
ATOM 654 N N . HIS A 1 93 ? 1.265 -7.076 -0.911 1.00 94.69 93 HIS A N 1
ATOM 655 C CA . HIS A 1 93 ? -0.032 -6.568 -1.371 1.00 94.69 93 HIS A CA 1
ATOM 656 C C . HIS A 1 93 ? -1.026 -7.697 -1.658 1.00 94.69 93 HIS A C 1
ATOM 658 O O . HIS A 1 93 ? -2.183 -7.591 -1.258 1.00 94.69 93 HIS A O 1
ATOM 664 N N . LEU A 1 94 ? -0.590 -8.796 -2.284 1.00 96.38 94 LEU A N 1
ATOM 665 C CA . LEU A 1 94 ? -1.446 -9.961 -2.526 1.00 96.38 94 LEU A CA 1
ATOM 666 C C . LEU A 1 94 ? -1.940 -10.588 -1.215 1.00 96.38 94 LEU A C 1
ATOM 668 O O . LEU A 1 94 ? -3.127 -10.893 -1.098 1.00 96.38 94 LEU A O 1
ATOM 672 N N . ILE A 1 95 ? -1.073 -10.706 -0.201 1.00 96.56 95 ILE A N 1
ATOM 673 C CA . ILE A 1 95 ? -1.485 -11.162 1.139 1.00 96.56 95 ILE A CA 1
ATOM 674 C C . ILE A 1 95 ? -2.560 -10.232 1.703 1.00 96.56 95 ILE A C 1
ATOM 676 O O . ILE A 1 95 ? -3.603 -10.702 2.158 1.00 96.56 95 ILE A O 1
ATOM 680 N N . ILE A 1 96 ? -2.332 -8.916 1.652 1.00 96.38 96 ILE A N 1
ATOM 681 C CA . ILE A 1 96 ? -3.277 -7.919 2.170 1.00 96.38 96 ILE A CA 1
ATOM 682 C C . ILE A 1 96 ? -4.619 -8.012 1.440 1.00 96.38 96 ILE A C 1
ATOM 684 O O . ILE A 1 96 ? -5.655 -8.0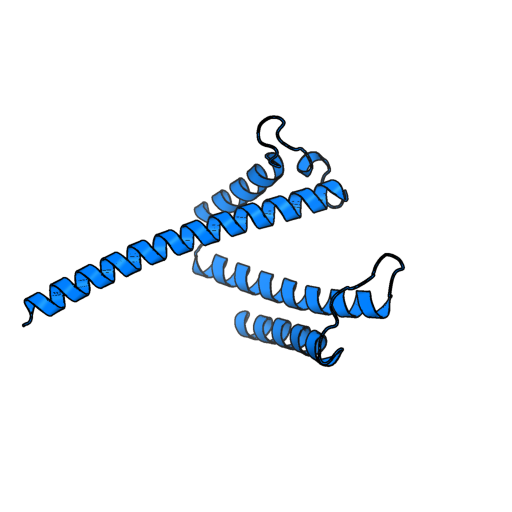08 2.096 1.00 96.38 96 ILE A O 1
ATOM 688 N N . TYR A 1 97 ? -4.635 -8.146 0.113 1.00 96.56 97 TYR A N 1
ATOM 689 C CA . TYR A 1 97 ? -5.878 -8.292 -0.649 1.00 96.56 97 TYR A CA 1
ATOM 690 C C . TYR A 1 97 ? -6.626 -9.584 -0.311 1.00 96.56 97 TYR A C 1
ATOM 692 O O . TYR A 1 97 ? -7.850 -9.555 -0.158 1.00 96.56 97 TYR A O 1
ATOM 700 N N . GLY A 1 98 ? -5.913 -10.697 -0.124 1.00 96.62 98 GLY A N 1
ATOM 701 C CA . GLY A 1 98 ? -6.508 -11.948 0.345 1.00 96.62 98 GLY A CA 1
ATOM 702 C C . GLY A 1 98 ? -7.138 -11.794 1.731 1.00 96.62 98 GLY A C 1
ATOM 703 O O . GLY A 1 98 ? -8.313 -12.111 1.924 1.00 96.62 98 GLY A O 1
ATOM 704 N N . LEU A 1 99 ? -6.393 -11.231 2.685 1.00 96.75 99 LEU A N 1
ATOM 705 C CA . LEU A 1 99 ? -6.876 -10.989 4.046 1.00 96.75 99 LEU A CA 1
ATOM 706 C C . LEU A 1 99 ? -8.027 -9.980 4.095 1.00 96.75 99 LEU A C 1
ATOM 708 O O . LEU A 1 99 ? -8.944 -10.161 4.887 1.00 96.75 99 LEU A O 1
ATOM 712 N N . LEU A 1 100 ? -8.025 -8.958 3.240 1.00 96.06 100 LEU A N 1
ATOM 713 C CA . LEU A 1 100 ? -9.098 -7.966 3.160 1.00 96.06 100 LEU A CA 1
ATOM 714 C C . LEU A 1 100 ? -10.419 -8.611 2.719 1.00 96.06 100 LEU A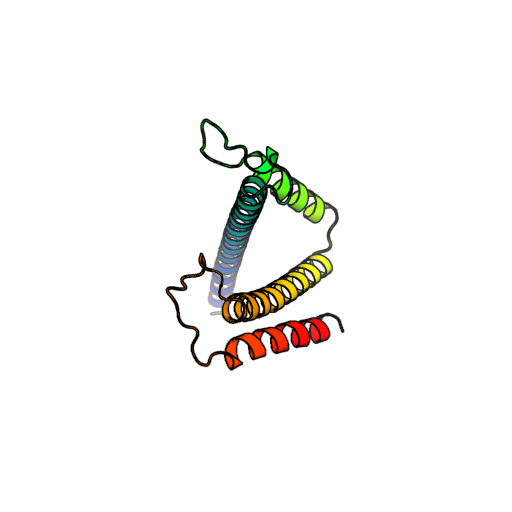 C 1
ATOM 716 O O . LEU A 1 100 ? -11.464 -8.361 3.319 1.00 96.06 100 LEU A O 1
ATOM 720 N N . ASN A 1 101 ? -10.373 -9.478 1.703 1.00 95.75 101 ASN A N 1
ATOM 721 C CA . ASN A 1 101 ? -11.552 -10.225 1.265 1.00 95.75 101 ASN A CA 1
ATOM 722 C C . ASN A 1 101 ? -12.037 -11.198 2.348 1.00 95.75 101 ASN A C 1
ATOM 724 O O . ASN A 1 101 ? -13.241 -11.302 2.585 1.00 95.75 101 ASN A O 1
ATOM 728 N N . LEU A 1 102 ? -11.115 -11.868 3.044 1.00 95.44 102 LEU A N 1
ATOM 729 C CA . LEU A 1 102 ? -11.459 -12.747 4.159 1.00 95.44 102 LEU A CA 1
ATOM 730 C C . LEU A 1 102 ? -12.099 -11.969 5.317 1.00 95.44 102 LEU A C 1
ATOM 732 O O . LEU A 1 102 ? -13.143 -12.373 5.822 1.00 95.44 102 LEU A O 1
ATOM 736 N N . ALA A 1 103 ? -11.521 -10.828 5.696 1.00 94.12 103 ALA A N 1
ATOM 737 C CA . ALA A 1 103 ? -12.054 -9.948 6.729 1.00 94.12 103 ALA A CA 1
ATOM 738 C C . ALA A 1 103 ? -13.470 -9.476 6.381 1.00 94.12 103 ALA A C 1
ATOM 740 O O . ALA A 1 103 ? -14.341 -9.476 7.245 1.00 94.12 103 ALA A O 1
ATOM 741 N N . LEU A 1 104 ? -13.742 -9.159 5.111 1.00 93.62 104 LEU A N 1
ATOM 742 C CA . LEU A 1 104 ? -15.089 -8.814 4.655 1.00 93.62 104 LEU A CA 1
ATOM 743 C C . LEU A 1 104 ? -16.082 -9.970 4.844 1.00 93.62 104 LEU A C 1
ATOM 745 O O . LEU A 1 104 ? -17.210 -9.737 5.281 1.00 93.62 104 LEU A O 1
ATOM 749 N N . ILE A 1 105 ? -15.687 -11.209 4.531 1.00 92.75 105 ILE A N 1
ATOM 750 C CA . ILE A 1 105 ? -16.537 -12.389 4.755 1.00 92.75 105 ILE A CA 1
ATOM 751 C C . ILE A 1 105 ? -16.809 -12.563 6.253 1.00 92.75 105 ILE A C 1
ATOM 753 O O . ILE A 1 105 ? -17.963 -12.738 6.639 1.00 92.75 105 ILE A O 1
ATOM 757 N N . VAL A 1 106 ? -15.771 -12.466 7.088 1.00 93.44 106 VAL A N 1
ATOM 758 C CA . VAL A 1 106 ? -15.881 -12.613 8.546 1.00 93.44 106 VAL A CA 1
ATOM 759 C C . VAL A 1 106 ? -16.781 -11.533 9.144 1.00 93.44 106 VAL A C 1
ATOM 761 O O . VAL A 1 106 ? -17.690 -11.866 9.897 1.00 93.44 106 VAL A O 1
ATOM 764 N N . MET A 1 107 ? -16.600 -10.264 8.771 1.00 91.38 107 MET A N 1
ATOM 765 C CA . MET A 1 107 ? -17.434 -9.156 9.255 1.00 91.38 107 MET A CA 1
ATOM 766 C C . MET A 1 107 ? -18.908 -9.352 8.894 1.00 91.38 107 MET A C 1
ATOM 768 O O . MET A 1 107 ? -19.778 -9.100 9.722 1.00 91.38 107 MET A O 1
ATOM 772 N N . ARG A 1 108 ? -19.197 -9.866 7.692 1.00 90.25 108 ARG A N 1
ATOM 773 C CA . ARG A 1 108 ? -20.571 -10.183 7.271 1.00 90.25 108 ARG A CA 1
ATOM 774 C C . ARG A 1 108 ? -21.161 -11.406 7.967 1.00 90.25 108 ARG A C 1
ATOM 776 O O . ARG A 1 108 ? -22.372 -11.459 8.138 1.00 90.25 108 ARG A O 1
ATOM 783 N N . TYR A 1 109 ? -20.335 -12.377 8.343 1.00 89.00 109 TYR A N 1
ATOM 784 C CA . TYR A 1 109 ? -20.787 -13.568 9.058 1.00 89.00 109 TYR A CA 1
ATOM 785 C C . TYR A 1 109 ? -21.053 -13.283 10.541 1.00 89.00 109 TYR A C 1
ATOM 787 O O . TYR A 1 109 ? -22.083 -13.685 11.069 1.00 89.00 109 TYR A O 1
ATOM 795 N N . VAL A 1 110 ? -20.130 -12.581 11.205 1.00 92.62 110 VAL A N 1
ATOM 796 C CA . VAL A 1 110 ? -20.243 -12.217 12.626 1.00 92.62 110 VAL A CA 1
ATOM 797 C C . VAL A 1 110 ? -21.301 -11.135 12.834 1.00 92.62 110 VAL A C 1
ATOM 799 O O . VAL A 1 110 ? -21.990 -11.158 13.847 1.00 92.62 110 VAL A O 1
ATOM 802 N N . ASN A 1 111 ? -21.436 -10.216 11.871 1.00 89.44 111 ASN A N 1
ATOM 803 C CA . ASN A 1 111 ? -22.389 -9.109 11.876 1.00 89.44 111 ASN A CA 1
ATOM 804 C C . ASN A 1 111 ? -22.426 -8.331 13.214 1.00 89.44 111 ASN A C 1
ATOM 806 O O . ASN A 1 111 ? -23.457 -8.328 13.891 1.00 89.44 111 ASN A O 1
ATOM 810 N N . PRO A 1 112 ? -21.303 -7.712 13.635 1.00 89.25 112 PRO A N 1
ATOM 811 C CA . PRO A 1 112 ? -21.257 -6.957 14.885 1.00 89.25 112 PRO A CA 1
ATOM 812 C C . PRO A 1 112 ? -22.166 -5.719 14.826 1.00 89.25 112 PRO A C 1
ATOM 814 O O . PRO A 1 112 ? -22.382 -5.159 13.757 1.00 89.25 112 PRO A O 1
ATOM 817 N N . GLU A 1 113 ? -22.668 -5.262 15.976 1.00 88.19 113 GLU A N 1
ATOM 818 C CA . GLU A 1 113 ? -23.670 -4.179 16.053 1.00 88.19 113 GLU A CA 1
ATOM 819 C C . GLU A 1 113 ? -23.207 -2.857 15.419 1.00 88.19 113 GLU A C 1
ATOM 821 O O . GLU A 1 113 ? -24.008 -2.130 14.836 1.00 88.19 113 GLU A O 1
ATOM 826 N N . GLU A 1 114 ? -21.907 -2.563 15.479 1.00 86.31 114 GLU A N 1
ATOM 827 C CA . GLU A 1 114 ? -21.306 -1.364 14.877 1.00 86.31 114 GLU A CA 1
ATOM 828 C C . GLU A 1 114 ? -21.117 -1.477 13.349 1.00 86.31 114 GLU A C 1
ATOM 830 O O . GLU A 1 114 ? -20.733 -0.508 12.693 1.00 86.31 114 GLU A O 1
ATOM 835 N N . TYR A 1 115 ? -21.365 -2.649 12.751 1.00 86.94 115 TYR A N 1
ATOM 836 C CA . TYR A 1 115 ? -21.167 -2.892 11.323 1.00 86.94 115 TYR A CA 1
ATOM 837 C C . TYR A 1 115 ? -22.445 -2.643 10.517 1.00 86.94 115 TYR A C 1
ATOM 839 O O . TYR A 1 115 ? -23.247 -3.541 10.270 1.00 86.94 115 TYR A O 1
ATOM 847 N N . THR A 1 116 ? -22.590 -1.411 10.031 1.00 87.19 116 THR A N 1
ATOM 848 C CA . THR A 1 116 ? -23.676 -0.999 9.128 1.00 87.19 116 THR A CA 1
ATOM 849 C C . THR A 1 116 ? -23.118 -0.650 7.738 1.00 87.19 116 THR A C 1
ATOM 851 O O . THR A 1 116 ? -22.753 0.501 7.499 1.00 87.19 116 THR A O 1
ATOM 854 N N . PRO A 1 117 ? -22.971 -1.619 6.812 1.00 86.12 117 PRO A N 1
ATOM 855 C CA . PRO A 1 117 ? -22.376 -1.358 5.503 1.00 86.12 117 PRO A CA 1
ATOM 856 C C . PRO A 1 117 ? -23.334 -0.600 4.570 1.00 86.12 117 PRO A C 1
ATOM 858 O O . PRO A 1 117 ? -24.389 -1.118 4.215 1.00 86.12 117 PRO A O 1
ATOM 861 N N . ASP A 1 118 ? -22.915 0.570 4.079 1.00 88.38 118 ASP A N 1
ATOM 862 C CA . ASP A 1 118 ? -23.668 1.332 3.064 1.00 88.38 118 ASP A CA 1
ATOM 863 C C . ASP A 1 118 ? -23.642 0.664 1.678 1.00 88.38 118 ASP A C 1
ATOM 865 O O . ASP A 1 118 ? -24.551 0.830 0.864 1.00 88.38 118 ASP A O 1
ATOM 869 N N . PHE A 1 119 ? -22.582 -0.099 1.390 1.00 89.56 119 PHE A N 1
ATOM 870 C CA . PHE A 1 119 ? -22.368 -0.749 0.099 1.00 89.56 119 PHE A CA 1
ATOM 871 C C . PHE A 1 119 ? -22.613 -2.260 0.158 1.00 89.56 119 PHE A C 1
ATOM 873 O O . PHE A 1 119 ? -22.035 -2.992 0.971 1.00 89.56 119 PHE A O 1
ATOM 880 N N . VAL A 1 120 ? -23.415 -2.755 -0.788 1.00 85.12 120 VAL A N 1
ATOM 881 C CA . VAL A 1 120 ? -23.684 -4.183 -0.957 1.00 85.12 120 VAL A CA 1
ATOM 882 C C . VAL A 1 120 ? -22.815 -4.746 -2.076 1.00 85.12 120 VAL A C 1
ATOM 884 O O . VAL A 1 120 ? -22.957 -4.380 -3.239 1.00 85.12 120 VAL A O 1
ATOM 887 N N . VAL A 1 121 ? -21.933 -5.683 -1.724 1.00 88.06 121 VAL A N 1
ATOM 888 C CA . VAL A 1 121 ? -21.084 -6.386 -2.692 1.00 88.06 121 VAL A CA 1
ATOM 889 C C . VAL A 1 121 ? -21.952 -7.197 -3.670 1.00 88.06 121 VAL A C 1
ATOM 891 O O . VAL A 1 121 ? -22.706 -8.065 -3.212 1.00 88.06 121 VAL A O 1
ATOM 894 N N . PRO A 1 122 ? -21.850 -6.967 -4.995 1.00 85.06 122 PRO A N 1
ATOM 895 C CA . PRO A 1 122 ? -22.555 -7.778 -5.981 1.00 85.06 122 PRO A CA 1
ATOM 896 C C . PRO A 1 122 ? -22.016 -9.213 -5.965 1.00 85.06 122 PRO A C 1
ATOM 898 O O . PRO A 1 122 ? -20.822 -9.428 -5.766 1.00 85.06 122 PRO A O 1
ATOM 901 N N . LEU A 1 123 ? -22.892 -10.201 -6.187 1.00 86.75 123 LEU A N 1
ATOM 902 C CA . LEU A 1 123 ? -22.529 -11.629 -6.219 1.00 86.75 123 LEU A CA 1
ATOM 903 C C . LEU A 1 123 ? -21.860 -12.125 -4.919 1.00 86.75 123 LEU A C 1
ATOM 905 O O . LEU A 1 123 ? -20.998 -13.004 -4.941 1.00 86.75 123 LEU A O 1
ATOM 909 N N . TYR A 1 124 ? -22.243 -11.569 -3.767 1.00 83.88 124 TYR A N 1
ATOM 910 C CA . TYR A 1 124 ? -21.821 -12.096 -2.470 1.00 83.88 124 TYR A CA 1
ATOM 911 C C . TYR A 1 124 ? -22.427 -13.496 -2.232 1.00 83.88 124 TYR A C 1
ATOM 913 O O . TYR A 1 124 ? -23.627 -13.657 -2.465 1.00 83.88 124 TYR A O 1
ATOM 921 N N . PRO A 1 125 ? -21.660 -14.501 -1.755 1.00 85.31 125 PRO A N 1
ATOM 922 C CA . PRO A 1 125 ? -20.266 -14.459 -1.279 1.00 85.31 125 PRO A CA 1
ATOM 923 C C . PRO A 1 125 ? -19.200 -14.843 -2.325 1.00 85.31 125 PRO A C 1
ATOM 925 O O . PRO A 1 125 ? -18.018 -14.900 -1.991 1.00 85.31 125 PRO A O 1
ATOM 928 N N . LEU A 1 126 ? -19.583 -15.102 -3.578 1.00 91.69 126 LEU A N 1
ATOM 929 C CA . LEU A 1 126 ? -18.673 -15.592 -4.618 1.00 91.69 126 LEU A CA 1
ATOM 930 C C . LEU A 1 126 ? -17.533 -14.607 -4.911 1.00 91.69 126 LEU A C 1
ATOM 932 O O . LEU A 1 126 ? -16.386 -15.028 -5.031 1.00 91.69 126 LEU A O 1
ATOM 936 N N . MET A 1 127 ? -17.831 -13.305 -4.987 1.00 92.88 127 MET A N 1
ATOM 937 C CA . MET A 1 127 ? -16.828 -12.279 -5.307 1.00 92.88 127 MET A CA 1
ATOM 938 C C . MET A 1 127 ? -15.677 -12.216 -4.287 1.00 92.88 127 MET A C 1
ATOM 940 O O . MET A 1 127 ? -14.523 -12.342 -4.700 1.00 92.88 127 MET A O 1
ATOM 944 N N . PRO A 1 128 ? -15.936 -12.102 -2.968 1.00 92.69 128 PRO A N 1
ATOM 945 C CA . PRO A 1 128 ? -14.866 -12.150 -1.974 1.00 92.69 128 PRO A CA 1
ATOM 946 C C . PRO A 1 128 ? -14.095 -13.473 -1.960 1.00 92.69 128 PRO A C 1
ATOM 948 O O . PRO A 1 128 ? -12.874 -13.460 -1.842 1.00 92.69 128 PRO A O 1
ATOM 951 N N . ILE A 1 129 ? -14.778 -14.615 -2.121 1.00 94.44 129 ILE A N 1
ATOM 952 C CA . ILE A 1 129 ? -14.117 -15.930 -2.171 1.00 94.44 129 ILE A CA 1
ATOM 953 C C . ILE A 1 129 ? -13.151 -15.994 -3.355 1.00 94.44 129 ILE A C 1
ATOM 955 O O . ILE A 1 129 ? -12.005 -16.410 -3.193 1.00 94.44 129 ILE A O 1
ATOM 959 N N . LEU A 1 130 ? -13.582 -15.534 -4.531 1.00 95.88 130 LEU A N 1
ATOM 960 C CA . LEU A 1 130 ? -12.725 -15.463 -5.707 1.00 95.88 130 LEU A CA 1
ATOM 961 C C . LEU A 1 130 ? -11.528 -14.536 -5.461 1.00 95.88 130 LEU A C 1
ATOM 963 O O . LEU A 1 130 ? -10.409 -14.891 -5.812 1.00 95.88 130 LEU A O 1
ATOM 967 N N . GLY A 1 131 ? -11.741 -13.395 -4.799 1.00 94.38 131 GLY A N 1
ATOM 968 C CA . GLY A 1 131 ? -10.669 -12.484 -4.396 1.00 94.38 131 GLY A CA 1
ATOM 969 C C . GLY A 1 131 ? -9.622 -13.154 -3.503 1.00 94.38 131 GLY A C 1
ATOM 970 O O . GLY A 1 131 ? -8.426 -13.026 -3.768 1.00 94.38 131 GLY A O 1
ATOM 971 N N . VAL A 1 132 ? -10.053 -13.919 -2.493 1.00 96.19 132 VAL A N 1
ATOM 972 C CA . VAL A 1 132 ? -9.163 -14.724 -1.636 1.00 96.19 132 VAL A CA 1
ATOM 973 C C . VAL A 1 132 ? -8.376 -15.730 -2.476 1.00 96.19 132 VAL A C 1
ATOM 975 O O . VAL A 1 132 ? -7.146 -15.733 -2.440 1.00 96.19 132 VAL A O 1
ATOM 978 N N . VAL A 1 133 ? -9.074 -16.560 -3.258 1.00 96.75 133 VAL A N 1
ATOM 979 C CA . VAL A 1 133 ? -8.461 -17.644 -4.039 1.00 96.75 133 VAL A CA 1
ATOM 980 C C . VAL A 1 133 ? -7.460 -17.096 -5.052 1.00 96.75 133 VAL A C 1
ATOM 982 O O . VAL A 1 133 ? -6.331 -17.576 -5.104 1.00 96.75 133 VAL A O 1
ATOM 985 N N . LEU A 1 134 ? -7.833 -16.071 -5.821 1.00 96.38 134 LEU A N 1
ATOM 986 C CA . LEU A 1 134 ? -6.955 -15.475 -6.826 1.00 96.38 134 LEU A CA 1
ATOM 987 C C . LEU A 1 134 ? -5.743 -14.789 -6.196 1.00 96.38 134 LEU A C 1
ATOM 989 O O . LEU A 1 134 ? -4.641 -14.936 -6.715 1.00 96.38 134 LEU A O 1
ATOM 993 N N . SER A 1 135 ? -5.916 -14.086 -5.072 1.00 95.81 135 SER A N 1
ATOM 994 C CA . SER A 1 135 ? -4.797 -13.408 -4.406 1.00 95.81 135 SER A CA 1
ATOM 995 C C . SER A 1 135 ? -3.745 -14.409 -3.926 1.00 95.81 135 SER A C 1
ATOM 997 O O . SER A 1 135 ? -2.556 -14.222 -4.179 1.00 95.81 135 SER A O 1
ATOM 999 N N . PHE A 1 136 ? -4.170 -15.508 -3.292 1.00 95.31 136 PHE A N 1
ATOM 1000 C CA . PHE A 1 136 ? -3.248 -16.550 -2.835 1.00 95.31 136 PHE A CA 1
ATOM 1001 C C . PHE A 1 136 ? -2.687 -17.399 -3.984 1.00 95.31 136 PHE A C 1
ATOM 1003 O O . PHE A 1 136 ? -1.513 -17.757 -3.945 1.00 95.31 136 PHE A O 1
ATOM 1010 N N . ALA A 1 137 ? -3.468 -17.677 -5.033 1.00 95.12 137 ALA A N 1
ATOM 1011 C CA . ALA A 1 137 ? -2.976 -18.386 -6.215 1.00 95.12 137 ALA A CA 1
ATOM 1012 C C . ALA A 1 137 ? -1.888 -17.587 -6.951 1.00 95.12 137 ALA A C 1
ATOM 1014 O O . ALA A 1 137 ? -0.842 -18.139 -7.288 1.00 95.12 137 ALA A O 1
ATOM 1015 N N . LEU A 1 138 ? -2.098 -16.280 -7.148 1.00 94.69 138 LEU A N 1
ATOM 1016 C CA . LEU A 1 138 ? -1.095 -15.392 -7.740 1.00 94.69 138 LEU A CA 1
ATOM 1017 C C . LEU A 1 138 ? 0.136 -15.248 -6.849 1.00 94.69 138 LEU A C 1
ATOM 1019 O O . LEU A 1 138 ? 1.245 -15.175 -7.363 1.00 94.69 138 LEU A O 1
ATOM 1023 N N . LEU A 1 139 ? -0.037 -15.246 -5.526 1.00 94.62 139 LEU A N 1
ATOM 1024 C CA . LEU A 1 139 ? 1.090 -15.209 -4.602 1.00 94.62 139 LEU A CA 1
ATOM 1025 C C . LEU A 1 139 ? 1.981 -16.440 -4.758 1.00 94.62 139 LEU A C 1
ATOM 1027 O O . LEU A 1 139 ? 3.196 -16.294 -4.830 1.00 94.62 139 LEU A O 1
ATOM 1031 N N . VAL A 1 140 ? 1.386 -17.633 -4.847 1.00 92.88 140 VAL A N 1
ATOM 1032 C CA . VAL A 1 140 ? 2.141 -18.868 -5.098 1.00 92.88 140 VAL A CA 1
ATOM 1033 C C . VAL A 1 140 ? 2.830 -18.805 -6.457 1.00 92.88 140 VAL A C 1
ATOM 1035 O O . VAL A 1 140 ? 3.999 -19.142 -6.544 1.00 92.88 140 VAL A O 1
ATOM 1038 N N . PHE A 1 141 ? 2.146 -18.325 -7.497 1.00 92.06 141 PHE A N 1
ATOM 1039 C CA . PHE A 1 141 ? 2.741 -18.185 -8.828 1.00 92.06 141 PHE A CA 1
ATOM 1040 C C . PHE A 1 141 ? 3.932 -17.216 -8.862 1.00 92.06 141 PHE A C 1
ATOM 1042 O O . PHE A 1 141 ? 4.908 -17.497 -9.536 1.00 92.06 141 PHE A O 1
ATOM 1049 N N . VAL A 1 142 ? 3.863 -16.091 -8.145 1.00 86.69 142 VAL A N 1
ATOM 1050 C CA . VAL A 1 142 ? 4.957 -15.103 -8.070 1.00 86.69 142 VAL A CA 1
ATOM 1051 C C . VAL A 1 142 ? 6.111 -15.586 -7.186 1.00 86.69 142 VAL A C 1
ATOM 1053 O O . VAL A 1 142 ? 7.246 -15.156 -7.372 1.00 86.69 142 VAL A O 1
ATOM 1056 N N . ALA A 1 143 ? 5.828 -16.441 -6.202 1.00 78.31 143 ALA A N 1
ATOM 1057 C CA . ALA A 1 143 ? 6.836 -16.999 -5.304 1.00 78.31 143 ALA A CA 1
ATOM 1058 C C . ALA A 1 143 ? 7.615 -18.186 -5.904 1.00 78.31 143 ALA A C 1
ATOM 1060 O O . ALA A 1 143 ? 8.648 -18.556 -5.343 1.00 78.31 143 ALA A O 1
ATOM 1061 N N . VAL A 1 144 ? 7.106 -18.789 -6.984 1.00 68.00 144 VAL A N 1
ATOM 1062 C CA . VAL A 1 144 ? 7.721 -19.896 -7.742 1.00 68.00 144 VAL A CA 1
ATOM 1063 C C . VAL A 1 144 ? 8.571 -19.339 -8.877 1.00 68.00 144 VAL A C 1
ATOM 1065 O O . VAL A 1 144 ? 9.710 -19.833 -9.025 1.00 68.00 144 VAL A O 1
#

Foldseek 3Di:
DVVVVVVVVVVVVVVVVVVVVVVVVVVVVVVLQVQLVVQLVCLVVVNDHVLQVDADPPPRGSVVSSVVSVVVVVVCVVVPDPVVVVLVVLLVVLVVQLVVLVVVVVCVVVVDPPDDDPDDDPPPPVVSVVSNVVSVVVSVVSVD

InterPro domains:
  IPR002293 Amino acid/polyamine transporter I [PF13520] (9-142)
  IPR050367 Amino acid-polyamine-organocation superfamily [PTHR42770] (7-141)

Organism: NCBI:txid1105142

pLDDT: mean 88.36, std 7.6, range [59.91, 96.81]

Secondary structure (DSSP, 8-state):
-HHHHHHHHHHHHHHHHHHHHHHHHHHHHHHHHHHHHHHHHHHHTTSS-GGGGPPPTTT-S-HHHHHHHHHHHHHHHHH--HHHHHHHHHHHHHHHHHHHHHHHHHHHHH--TT---SSPPTTTTHHHHHHHHHHHHHHHHHH-

Radius of gyration: 21.35 Å; chains: 1; bounding box: 44×44×65 Å

Sequence (144 aa):
DEVGSYIQGAAMGGALLFGGLLATASSANASILASSRINFAMGRDRIVTPALNEIHPKYGTPYRAIGITGGLILLFIVIGDLTLLSGAASGLHLIIYGLLNLALIVMRYVNPEEYTPDFVVPLYPLMPILGVVLSFALLVFVAV